Protein AF-A0A0V0TEX2-F1 (afdb_monomer_lite)

Radius of gyration: 15.88 Å; chains: 1; bounding box: 50×37×30 Å

Structure (mmCIF, N/CA/C/O backbone):
data_AF-A0A0V0TEX2-F1
#
_entry.id   AF-A0A0V0TEX2-F1
#
loop_
_atom_site.group_PDB
_atom_site.id
_atom_site.type_symbol
_atom_site.label_atom_id
_atom_site.label_alt_id
_atom_site.label_comp_id
_atom_site.label_asym_id
_atom_site.label_entity_id
_atom_site.label_seq_id
_atom_site.pdbx_PDB_ins_code
_atom_site.Cartn_x
_atom_site.Cartn_y
_atom_site.Cartn_z
_atom_site.occupancy
_atom_site.B_iso_or_equiv
_atom_site.auth_seq_id
_atom_site.auth_comp_id
_atom_site.auth_asym_id
_atom_site.auth_atom_id
_atom_site.pdbx_PDB_model_num
ATOM 1 N N . MET A 1 1 ? -39.212 14.297 16.383 1.00 48.97 1 MET A N 1
ATOM 2 C CA . MET A 1 1 ? -38.931 12.891 16.032 1.00 48.97 1 MET A CA 1
ATOM 3 C C . MET A 1 1 ? -37.431 12.723 16.086 1.00 48.97 1 MET A C 1
ATOM 5 O O . MET A 1 1 ? -36.722 13.366 15.327 1.00 48.97 1 MET A O 1
ATOM 9 N N . SER A 1 2 ? -36.983 12.000 17.104 1.00 65.69 2 SER A N 1
ATOM 10 C CA . SER A 1 2 ? -35.589 11.677 17.376 1.00 65.69 2 SER A CA 1
ATOM 11 C C . SER A 1 2 ? -35.058 10.720 16.317 1.00 65.69 2 SER A C 1
ATOM 13 O O . SER A 1 2 ? -35.711 9.712 16.081 1.00 65.69 2 SER A O 1
ATOM 15 N N . SER A 1 3 ? -33.871 10.992 15.781 1.00 56.59 3 SER A N 1
ATOM 16 C CA . SER A 1 3 ? -32.970 9.957 15.269 1.00 56.59 3 SER A CA 1
ATOM 17 C C . SER A 1 3 ? -31.544 10.446 15.477 1.00 56.59 3 SER A C 1
ATOM 19 O O . SER A 1 3 ? -31.053 11.320 14.770 1.00 56.59 3 SER A O 1
ATOM 21 N N . ALA A 1 4 ? -30.917 9.939 16.534 1.00 59.88 4 ALA A N 1
ATOM 22 C CA . ALA A 1 4 ? -29.481 10.009 16.696 1.00 59.88 4 ALA A CA 1
ATOM 23 C C . ALA A 1 4 ? -28.869 9.001 15.719 1.00 59.88 4 ALA A C 1
ATOM 25 O O . ALA A 1 4 ? -28.904 7.801 15.986 1.00 59.88 4 ALA A O 1
ATOM 26 N N . ASP A 1 5 ? -28.289 9.471 14.616 1.00 52.53 5 ASP A N 1
ATOM 27 C CA . ASP A 1 5 ? -27.395 8.659 13.785 1.00 52.53 5 ASP A CA 1
ATOM 28 C C . ASP A 1 5 ? -26.025 8.551 14.468 1.00 52.53 5 ASP A C 1
ATOM 30 O O . ASP A 1 5 ? -24.990 9.002 13.986 1.00 52.53 5 ASP A O 1
ATOM 34 N N . ALA A 1 6 ? -26.028 7.941 15.650 1.00 62.06 6 ALA A N 1
ATOM 35 C CA . ALA A 1 6 ? -24.848 7.326 16.224 1.00 62.06 6 ALA A CA 1
ATOM 36 C C . ALA A 1 6 ? -24.740 5.913 15.644 1.00 62.06 6 ALA A C 1
ATOM 38 O O . ALA A 1 6 ? -24.924 4.933 16.362 1.00 62.06 6 ALA A O 1
ATOM 39 N N . LEU A 1 7 ? -24.484 5.788 14.339 1.00 57.41 7 LEU A N 1
ATOM 40 C CA . LEU A 1 7 ? -24.220 4.482 13.749 1.00 57.41 7 LEU A CA 1
ATOM 41 C C . LEU A 1 7 ? -22.915 4.491 12.959 1.00 57.41 7 LEU A C 1
ATOM 43 O O . LEU A 1 7 ? -22.838 4.846 11.791 1.00 57.41 7 LEU A O 1
ATOM 47 N N . VAL A 1 8 ? -21.913 3.969 13.663 1.00 53.50 8 VAL A N 1
ATOM 48 C CA . VAL A 1 8 ? -20.769 3.245 13.131 1.00 53.50 8 VAL A CA 1
ATOM 49 C C . VAL A 1 8 ? -19.570 4.114 12.709 1.00 53.50 8 VAL A C 1
ATOM 51 O O . VAL A 1 8 ? -19.339 4.441 11.552 1.00 53.50 8 VAL A O 1
ATOM 54 N N . THR A 1 9 ? -18.651 4.309 13.662 1.00 51.47 9 THR A N 1
ATOM 55 C CA . THR A 1 9 ? -17.211 4.182 13.366 1.00 51.47 9 THR A CA 1
ATOM 56 C C . THR A 1 9 ? -16.963 2.727 12.959 1.00 51.47 9 THR A C 1
ATOM 58 O O . THR A 1 9 ? -16.357 1.930 13.674 1.00 51.47 9 THR A O 1
ATOM 61 N N . SER A 1 10 ? -17.520 2.321 11.819 1.00 54.22 10 SER A N 1
ATOM 62 C CA . SER A 1 10 ? -17.007 1.160 11.126 1.00 54.22 10 SER A CA 1
ATOM 63 C C . SER A 1 10 ? -15.673 1.621 10.597 1.00 54.22 10 SER A C 1
ATOM 65 O O . SER A 1 10 ? -15.611 2.478 9.720 1.00 54.22 10 SER A O 1
ATOM 67 N N . PHE A 1 11 ? -14.603 1.034 11.113 1.00 54.38 11 PHE A N 1
ATOM 68 C CA . PHE A 1 11 ? -13.399 0.835 10.329 1.00 54.38 11 PHE A CA 1
ATOM 69 C C . PHE A 1 11 ? -13.811 0.023 9.098 1.00 54.38 11 PHE A C 1
ATOM 71 O O . PHE A 1 11 ? -13.621 -1.193 9.067 1.00 54.38 11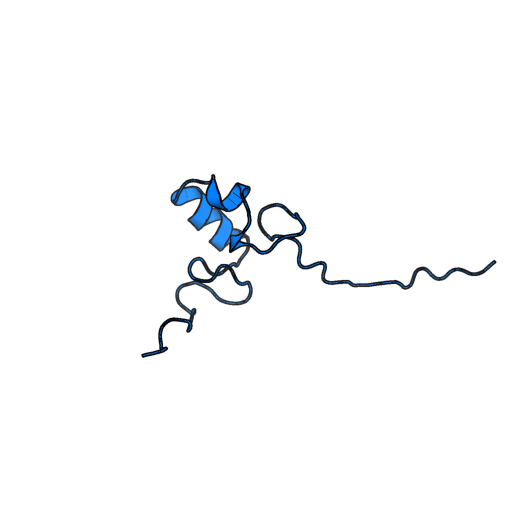 PHE A O 1
ATOM 78 N N . GLN A 1 12 ? -14.465 0.661 8.126 1.00 58.50 12 GLN A N 1
ATOM 79 C CA . GLN A 1 12 ? -14.670 0.086 6.816 1.00 58.50 12 GLN A CA 1
ATOM 80 C C . GLN A 1 12 ? -13.248 -0.197 6.361 1.00 58.50 12 GLN A C 1
ATOM 82 O O . GLN A 1 12 ? -12.455 0.727 6.169 1.00 58.50 12 GLN A O 1
ATOM 87 N N . ARG A 1 13 ? -12.865 -1.477 6.357 1.00 67.38 13 ARG A N 1
ATOM 88 C CA . ARG A 1 13 ? -11.543 -1.919 5.914 1.00 67.38 13 ARG A CA 1
ATOM 89 C C . ARG A 1 13 ? -11.535 -1.819 4.398 1.00 67.38 13 ARG A C 1
ATOM 91 O O . ARG A 1 13 ? -11.451 -2.817 3.699 1.00 67.38 13 ARG A O 1
ATOM 98 N N . VAL A 1 14 ? -11.698 -0.597 3.919 1.00 80.81 14 VAL A N 1
ATOM 99 C CA . VAL A 1 14 ? -11.581 -0.256 2.524 1.00 80.81 14 VAL A CA 1
ATOM 100 C C . VAL A 1 14 ? -10.129 -0.438 2.127 1.00 80.81 14 VAL A C 1
ATOM 102 O O . VAL A 1 14 ? -9.200 -0.260 2.927 1.00 80.81 14 VAL A O 1
ATOM 105 N N . CYS A 1 15 ? 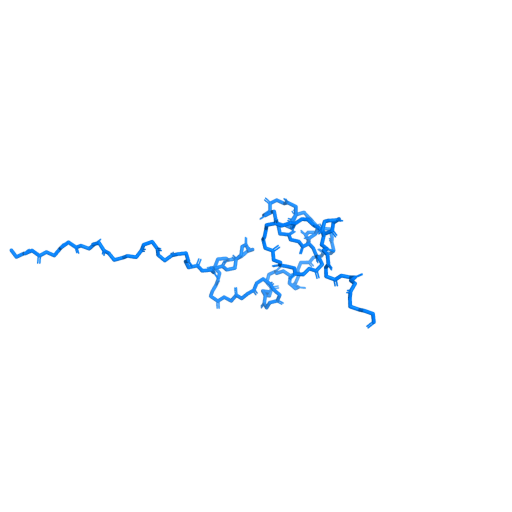-9.928 -0.822 0.879 1.00 87.81 15 CYS A N 1
ATOM 106 C CA . CYS A 1 15 ? -8.610 -1.036 0.332 1.00 87.81 15 CYS A CA 1
ATOM 107 C C . CYS A 1 15 ? -7.751 0.230 0.512 1.00 87.81 15 CYS A C 1
ATOM 109 O O . CYS A 1 15 ? -8.118 1.288 -0.001 1.00 87.81 15 CYS A O 1
ATOM 111 N N . PRO A 1 16 ? -6.565 0.158 1.145 1.00 84.19 16 PRO A N 1
ATOM 112 C CA . PRO A 1 16 ? -5.733 1.342 1.383 1.00 84.19 16 PRO A CA 1
ATOM 113 C C . PRO A 1 16 ? -5.196 1.983 0.090 1.00 84.19 16 PRO A C 1
ATOM 115 O O . PRO A 1 16 ? -4.664 3.093 0.122 1.00 84.19 16 PRO A O 1
ATOM 118 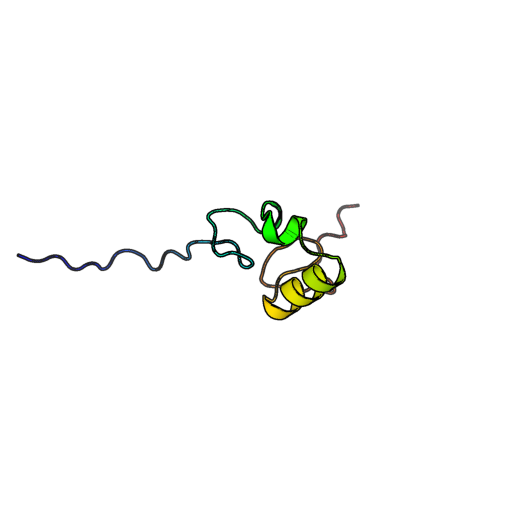N N . PHE A 1 17 ? -5.312 1.288 -1.045 1.00 86.19 17 PHE A N 1
ATOM 119 C CA . PHE A 1 17 ? -4.832 1.745 -2.349 1.00 86.19 17 PHE A CA 1
ATOM 120 C C . PHE A 1 17 ? -5.915 2.387 -3.219 1.00 86.19 17 PHE A C 1
ATOM 122 O O . PHE A 1 17 ? -5.587 3.208 -4.070 1.00 86.19 17 PHE A O 1
ATOM 129 N N . CYS A 1 18 ? -7.183 2.002 -3.057 1.00 89.00 18 CYS A N 1
ATOM 130 C CA . CYS A 1 18 ? -8.260 2.467 -3.937 1.00 89.00 18 CYS A CA 1
ATOM 131 C C . CYS A 1 18 ? -9.602 2.721 -3.247 1.00 89.00 18 CYS 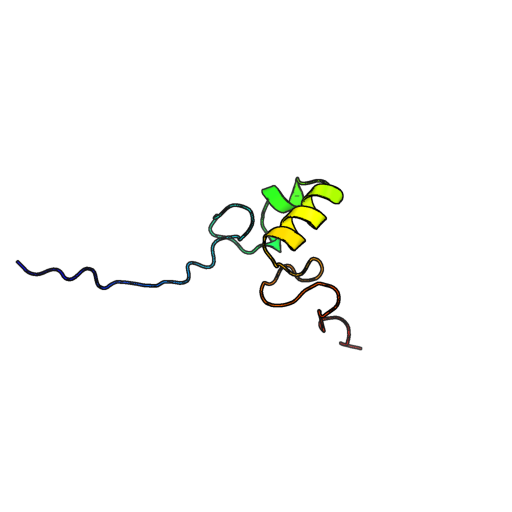A C 1
ATOM 133 O O . CYS A 1 18 ? -10.567 3.017 -3.943 1.00 89.00 18 CYS A O 1
ATOM 135 N N . GLU A 1 19 ? -9.662 2.564 -1.925 1.00 84.94 19 GLU A N 1
ATOM 136 C CA . GLU A 1 19 ? -10.857 2.763 -1.097 1.00 84.94 19 GLU A CA 1
ATOM 137 C C . GLU A 1 19 ? -12.046 1.856 -1.472 1.00 84.94 19 GLU A C 1
ATOM 139 O O . GLU A 1 19 ? -13.168 2.071 -1.029 1.00 84.94 19 GLU A O 1
ATOM 144 N N . GLY A 1 20 ? -11.802 0.803 -2.258 1.00 85.75 20 GLY A N 1
ATOM 145 C CA . GLY A 1 20 ? -12.807 -0.194 -2.616 1.00 85.75 20 GLY A CA 1
ATOM 146 C C . GLY A 1 20 ? -13.091 -1.200 -1.500 1.00 85.75 20 GLY A C 1
ATOM 147 O O . GLY A 1 20 ? -12.285 -1.385 -0.586 1.00 85.75 20 GLY A O 1
ATOM 148 N N . ASP A 1 21 ? -14.216 -1.901 -1.622 1.00 87.44 21 ASP A N 1
ATOM 149 C CA . ASP A 1 21 ? -14.636 -2.968 -0.705 1.00 87.44 21 ASP A CA 1
ATOM 150 C C . ASP A 1 21 ? -13.911 -4.290 -1.024 1.00 87.44 21 ASP A C 1
ATOM 152 O O . ASP A 1 21 ? -14.473 -5.232 -1.577 1.00 87.44 21 ASP A O 1
ATOM 156 N N . HIS A 1 22 ? -12.599 -4.321 -0.788 1.00 87.50 22 HIS A N 1
ATOM 157 C CA . HIS A 1 22 ? -11.766 -5.515 -0.933 1.00 87.50 22 HIS A CA 1
ATOM 158 C C . HIS A 1 22 ? -10.449 -5.388 -0.162 1.00 87.50 22 HIS A C 1
ATOM 160 O O . HIS A 1 22 ? -9.973 -4.295 0.153 1.00 87.50 22 HIS A O 1
ATOM 166 N N . ASP A 1 23 ? -9.800 -6.528 0.068 1.00 84.00 23 ASP A N 1
ATOM 167 C CA . ASP A 1 23 ? -8.471 -6.576 0.663 1.00 84.00 23 ASP A CA 1
ATOM 168 C C . ASP A 1 23 ? -7.383 -6.101 -0.315 1.00 84.00 23 ASP A C 1
ATOM 170 O O . ASP A 1 23 ? -7.415 -6.375 -1.513 1.00 84.00 23 ASP A O 1
ATOM 174 N N . ALA A 1 24 ? -6.346 -5.459 0.222 1.00 84.00 24 ALA A N 1
ATOM 175 C CA . ALA A 1 24 ? -5.144 -5.018 -0.490 1.00 84.00 24 ALA A CA 1
ATOM 176 C C . ALA A 1 24 ? -4.564 -6.011 -1.541 1.00 84.00 24 ALA A C 1
ATOM 178 O O . ALA A 1 24 ? -4.268 -5.563 -2.649 1.00 84.00 24 ALA A O 1
ATOM 179 N N . PRO A 1 25 ? -4.414 -7.331 -1.273 1.00 84.00 25 PRO A N 1
ATOM 180 C CA . PRO A 1 25 ? -4.002 -8.319 -2.283 1.00 84.00 25 PRO A CA 1
ATOM 181 C C . PRO A 1 25 ? -4.972 -8.510 -3.457 1.00 84.00 25 PRO A C 1
ATOM 183 O O . PRO A 1 25 ? -4.534 -8.942 -4.518 1.00 84.00 25 PRO A O 1
ATOM 186 N N . GLY A 1 26 ? -6.261 -8.209 -3.289 1.00 86.50 26 GLY A N 1
ATOM 187 C CA . GLY A 1 26 ? -7.276 -8.286 -4.346 1.00 86.50 26 GLY A CA 1
ATOM 188 C C . GLY A 1 26 ? -7.447 -6.987 -5.141 1.00 86.50 26 GLY A C 1
ATOM 189 O O . GLY A 1 26 ? -8.311 -6.908 -6.010 1.00 86.50 26 GLY A O 1
ATOM 190 N N . CYS A 1 27 ? -6.652 -5.956 -4.849 1.00 90.50 27 CYS A N 1
ATOM 191 C CA . CYS A 1 27 ? -6.804 -4.645 -5.461 1.00 90.50 27 CYS A CA 1
ATOM 192 C C . CYS A 1 27 ? -6.225 -4.599 -6.876 1.00 90.50 27 CYS A C 1
ATOM 194 O O . CYS A 1 27 ? -5.006 -4.596 -7.044 1.00 90.50 27 CYS A O 1
ATOM 196 N N . GLN A 1 28 ? -7.085 -4.461 -7.889 1.00 90.69 28 GLN A N 1
ATOM 197 C CA . GLN A 1 28 ? -6.654 -4.324 -9.287 1.00 90.69 28 GLN A CA 1
ATOM 198 C C . GLN A 1 28 ? -5.712 -3.134 -9.490 1.00 90.69 28 GLN A C 1
ATOM 200 O O . GLN A 1 28 ? -4.652 -3.307 -10.063 1.00 90.69 28 GLN A O 1
ATOM 205 N N . ARG A 1 29 ? -5.974 -1.969 -8.876 1.00 89.88 29 ARG A N 1
ATOM 206 C CA . ARG A 1 29 ? -5.034 -0.827 -8.915 1.00 89.88 29 ARG A CA 1
ATOM 207 C C . ARG A 1 29 ? -3.630 -1.170 -8.414 1.00 89.88 29 ARG A C 1
ATOM 209 O O . ARG A 1 29 ? -2.657 -0.603 -8.896 1.00 89.88 29 ARG A O 1
ATOM 216 N N . PHE A 1 30 ? -3.519 -2.064 -7.434 1.00 88.75 30 PHE A N 1
ATOM 217 C CA . PHE A 1 30 ? -2.225 -2.526 -6.939 1.00 88.75 30 PHE A CA 1
ATOM 218 C C . PHE A 1 30 ? -1.590 -3.560 -7.878 1.00 88.75 30 PHE A C 1
ATOM 220 O O . PHE A 1 30 ? -0.375 -3.549 -8.068 1.00 88.75 30 PHE A O 1
ATOM 227 N N . LEU A 1 31 ? -2.401 -4.439 -8.470 1.00 88.44 31 LEU A N 1
ATOM 228 C CA . LEU A 1 31 ? -1.960 -5.465 -9.415 1.00 88.44 31 LEU A CA 1
ATOM 229 C C . LEU A 1 31 ? -1.569 -4.884 -10.785 1.00 88.44 31 LEU A C 1
ATOM 231 O O . LEU A 1 31 ? -0.607 -5.358 -11.380 1.00 88.44 31 LEU A O 1
ATOM 235 N N . ASP A 1 32 ? -2.219 -3.822 -11.240 1.00 92.06 32 ASP A N 1
ATOM 2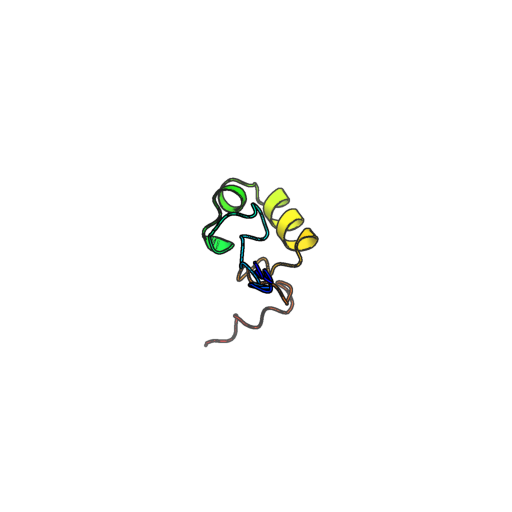36 C CA . ASP A 1 32 ? -1.896 -3.139 -12.497 1.00 92.06 32 ASP A CA 1
ATOM 237 C C . ASP A 1 32 ? -0.708 -2.177 -12.355 1.00 92.06 32 ASP A C 1
ATOM 239 O O . ASP A 1 32 ? -0.076 -1.808 -13.339 1.00 92.06 32 ASP A O 1
ATOM 243 N N . ALA A 1 33 ? -0.374 -1.764 -11.130 1.00 90.25 33 ALA A N 1
ATOM 244 C CA . ALA A 1 33 ? 0.750 -0.872 -10.882 1.00 90.25 33 ALA A CA 1
ATOM 245 C C . ALA A 1 33 ? 2.107 -1.566 -11.093 1.00 90.25 33 ALA A C 1
ATOM 247 O O . ALA A 1 33 ? 2.321 -2.702 -10.655 1.00 90.25 33 ALA A O 1
ATOM 248 N N . ASP A 1 34 ? 3.066 -0.830 -11.662 1.00 92.25 34 ASP A N 1
ATOM 249 C CA . ASP A 1 34 ? 4.456 -1.265 -11.815 1.00 92.25 34 ASP A CA 1
ATOM 250 C C . ASP A 1 34 ? 5.152 -1.535 -10.476 1.00 92.25 34 ASP A C 1
ATOM 252 O O . ASP A 1 34 ? 4.791 -0.994 -9.429 1.00 92.25 34 ASP A O 1
ATOM 256 N N . HIS A 1 35 ? 6.246 -2.302 -10.509 1.00 88.69 35 HIS A N 1
ATOM 257 C CA . HIS A 1 35 ? 7.051 -2.616 -9.322 1.00 88.69 35 HIS A CA 1
ATOM 258 C C . HIS A 1 35 ? 7.478 -1.366 -8.522 1.00 88.69 35 HIS A C 1
ATOM 260 O O . HIS A 1 35 ? 7.438 -1.361 -7.285 1.00 88.69 35 HIS A O 1
ATOM 266 N N . SER A 1 36 ? 7.847 -0.286 -9.224 1.00 90.81 36 SER A N 1
ATOM 267 C CA . SER A 1 36 ? 8.194 0.998 -8.601 1.00 90.81 36 SER A CA 1
ATOM 268 C C . SER A 1 36 ? 6.983 1.615 -7.890 1.00 90.81 36 SER A C 1
ATOM 270 O O . SER A 1 36 ? 7.047 1.917 -6.697 1.00 90.81 36 SER A O 1
ATOM 272 N N . ALA A 1 37 ? 5.842 1.692 -8.582 1.00 91.06 37 ALA A N 1
ATOM 273 C CA . ALA A 1 37 ? 4.599 2.229 -8.041 1.00 91.06 37 ALA A CA 1
ATOM 274 C C . ALA A 1 37 ? 4.089 1.410 -6.844 1.00 91.06 37 ALA A C 1
ATOM 276 O O . ALA A 1 37 ? 3.773 1.983 -5.804 1.00 91.06 37 ALA A O 1
ATOM 277 N N . ARG A 1 38 ? 4.104 0.073 -6.914 1.00 89.69 38 ARG A N 1
ATOM 278 C CA . ARG A 1 38 ? 3.746 -0.806 -5.783 1.00 89.69 38 ARG A CA 1
ATOM 279 C C . ARG A 1 38 ? 4.608 -0.556 -4.551 1.00 89.69 38 ARG A C 1
ATOM 281 O O . ARG A 1 38 ? 4.098 -0.567 -3.426 1.00 89.69 38 ARG A O 1
ATOM 288 N N . THR A 1 39 ? 5.906 -0.326 -4.751 1.00 89.25 39 THR A N 1
ATOM 289 C CA . THR A 1 39 ? 6.843 -0.021 -3.663 1.00 89.25 39 THR A CA 1
ATOM 290 C C . THR A 1 39 ? 6.530 1.332 -3.025 1.00 89.25 39 THR A C 1
ATOM 292 O O . THR A 1 39 ? 6.464 1.412 -1.795 1.00 89.25 39 THR A O 1
ATOM 295 N N . SER A 1 40 ? 6.298 2.372 -3.831 1.00 90.94 40 SER A N 1
ATOM 296 C CA . SER A 1 40 ? 5.917 3.705 -3.344 1.00 90.94 40 SER A CA 1
ATOM 297 C C . SER A 1 40 ? 4.572 3.680 -2.625 1.00 90.94 40 SER A C 1
ATOM 299 O O . SER A 1 40 ? 4.513 4.055 -1.459 1.00 90.94 40 SER A O 1
ATOM 301 N N . MET A 1 41 ? 3.536 3.094 -3.232 1.00 88.94 41 MET A N 1
ATOM 302 C CA . MET A 1 41 ? 2.212 2.952 -2.616 1.00 88.94 41 MET A CA 1
ATOM 303 C C . MET A 1 41 ? 2.271 2.206 -1.281 1.00 88.94 41 MET A C 1
ATOM 305 O O . MET A 1 41 ? 1.667 2.633 -0.300 1.00 88.94 41 MET A O 1
ATOM 309 N N . SER A 1 42 ? 3.026 1.103 -1.208 1.00 88.31 42 SER A N 1
ATOM 310 C CA . SER A 1 42 ? 3.182 0.348 0.043 1.00 88.31 42 SER A CA 1
ATOM 311 C C . SER A 1 42 ? 3.857 1.184 1.132 1.00 88.31 42 SER A C 1
ATOM 313 O O . SER A 1 42 ? 3.473 1.119 2.299 1.00 88.31 42 SER A O 1
ATOM 315 N N . ARG A 1 43 ? 4.857 1.992 0.760 1.00 87.38 43 ARG A N 1
ATOM 316 C CA . ARG A 1 43 ? 5.568 2.887 1.682 1.00 87.38 43 ARG A CA 1
ATOM 317 C C . ARG A 1 43 ? 4.697 4.047 2.153 1.00 87.38 43 ARG A C 1
ATOM 319 O O . ARG A 1 43 ? 4.662 4.301 3.353 1.00 87.38 43 ARG A O 1
ATOM 326 N N . GLU A 1 44 ? 4.004 4.706 1.232 1.00 88.19 44 GLU A N 1
ATOM 327 C CA . GLU A 1 44 ? 3.125 5.850 1.497 1.00 88.19 44 GLU A CA 1
ATOM 328 C C . GLU A 1 44 ? 1.941 5.457 2.375 1.00 88.19 44 GLU A C 1
ATOM 330 O O . GLU A 1 44 ? 1.631 6.135 3.351 1.00 88.19 44 GLU A O 1
ATOM 335 N N . LYS A 1 45 ? 1.310 4.320 2.074 1.00 85.75 45 LYS A N 1
ATOM 336 C CA . LYS A 1 45 ? 0.151 3.817 2.819 1.00 85.75 45 LYS A CA 1
ATOM 337 C C . LYS A 1 45 ? 0.534 3.011 4.069 1.00 85.75 45 LYS A C 1
ATOM 339 O O . LYS A 1 45 ? -0.346 2.530 4.776 1.00 85.75 45 LYS A O 1
ATOM 344 N N . GLY A 1 46 ? 1.829 2.829 4.351 1.00 86.94 46 GLY A N 1
ATOM 345 C CA . GLY A 1 46 ? 2.304 2.085 5.527 1.00 86.94 46 GLY A CA 1
ATOM 346 C C . GLY A 1 46 ? 1.927 0.597 5.520 1.00 86.94 46 GLY A C 1
ATOM 347 O O . GLY A 1 46 ? 1.786 -0.021 6.578 1.00 86.94 46 GLY A O 1
ATOM 348 N N . VAL A 1 47 ? 1.751 0.025 4.330 1.00 87.81 47 VAL A N 1
ATOM 349 C CA . VAL A 1 47 ? 1.366 -1.372 4.115 1.00 87.81 47 VAL A CA 1
ATOM 350 C C . VAL A 1 47 ? 2.607 -2.234 3.925 1.00 87.81 47 VAL A C 1
ATOM 352 O O . VAL A 1 47 ? 3.601 -1.849 3.302 1.00 87.81 47 VAL A O 1
ATOM 355 N N . CYS A 1 48 ? 2.559 -3.452 4.444 1.00 89.06 48 CYS A N 1
ATOM 356 C CA . CYS A 1 48 ? 3.632 -4.406 4.251 1.00 89.06 48 CYS A CA 1
ATOM 357 C C . CYS A 1 48 ? 3.687 -4.875 2.794 1.00 89.06 48 CYS A C 1
ATOM 359 O O . CYS A 1 48 ? 2.794 -5.581 2.350 1.00 89.06 48 CYS A O 1
ATOM 361 N N . TYR A 1 49 ? 4.780 -4.611 2.077 1.00 85.81 49 TYR A N 1
ATOM 362 C CA . TYR A 1 49 ? 4.948 -5.091 0.695 1.00 85.81 49 TYR A CA 1
ATOM 363 C C . TYR A 1 49 ? 4.835 -6.625 0.546 1.00 85.81 49 TYR A C 1
ATOM 365 O O . TYR A 1 49 ? 4.424 -7.120 -0.495 1.00 85.81 49 TYR A O 1
ATOM 373 N N . LYS A 1 50 ? 5.178 -7.399 1.590 1.00 82.94 50 LYS A N 1
ATOM 374 C CA . LYS A 1 50 ? 5.161 -8.875 1.550 1.00 82.94 50 LYS A CA 1
ATOM 375 C C . LYS A 1 50 ? 3.786 -9.495 1.785 1.00 82.94 50 LYS A C 1
ATOM 377 O O . LYS A 1 50 ? 3.474 -10.519 1.194 1.00 82.94 50 LYS A O 1
ATOM 382 N N . CYS A 1 51 ? 3.004 -8.954 2.716 1.00 86.50 51 CYS A N 1
ATOM 383 C CA . CYS A 1 51 ? 1.725 -9.551 3.115 1.00 86.50 51 CYS A CA 1
ATOM 384 C C . CYS A 1 51 ? 0.526 -8.635 2.876 1.00 86.50 51 CYS A C 1
ATOM 386 O O . CYS A 1 51 ? -0.598 -9.043 3.158 1.00 86.50 51 CYS A O 1
ATOM 388 N N . LEU A 1 52 ? 0.785 -7.416 2.399 1.00 84.38 52 LEU A N 1
ATOM 389 C CA . LEU A 1 52 ? -0.181 -6.370 2.084 1.00 84.38 52 LEU A CA 1
ATOM 390 C C . LEU A 1 52 ? -1.106 -6.019 3.259 1.00 84.38 52 LEU A C 1
ATOM 392 O O . LEU A 1 52 ? -2.202 -5.509 3.069 1.00 84.38 52 LEU A O 1
ATOM 396 N N . LYS A 1 53 ? -0.645 -6.256 4.497 1.00 82.25 53 LYS A N 1
ATOM 397 C CA . LYS A 1 53 ? -1.324 -5.843 5.732 1.00 82.25 53 LYS A CA 1
ATOM 398 C C . LYS A 1 53 ? -0.717 -4.563 6.292 1.00 82.25 53 LYS A C 1
ATOM 400 O O . LYS A 1 53 ? 0.494 -4.357 6.215 1.00 82.25 53 LYS A O 1
ATOM 405 N N . ILE A 1 54 ? -1.567 -3.735 6.885 1.00 81.56 54 ILE A N 1
ATOM 406 C CA . ILE A 1 54 ? -1.175 -2.513 7.594 1.00 81.56 54 ILE A CA 1
ATOM 407 C C . ILE A 1 54 ? -0.600 -2.895 8.971 1.00 81.56 54 ILE A C 1
ATOM 409 O O . ILE A 1 54 ? -0.929 -3.948 9.523 1.00 81.56 54 ILE A O 1
ATOM 413 N N . GLY A 1 55 ? 0.276 -2.051 9.518 1.00 83.12 55 GLY A N 1
ATOM 414 C CA . GLY A 1 55 ? 0.785 -2.173 10.892 1.00 83.12 55 GLY A CA 1
ATOM 415 C C . GLY A 1 55 ? 2.201 -2.734 11.013 1.00 83.12 55 GLY A C 1
ATOM 416 O O . GLY A 1 55 ? 2.732 -2.806 12.114 1.00 83.12 55 GLY A O 1
ATOM 417 N N . HIS A 1 56 ? 2.833 -3.116 9.904 1.00 88.81 56 HIS A N 1
ATOM 418 C CA . HIS A 1 56 ? 4.260 -3.431 9.866 1.00 88.81 56 HIS A CA 1
ATOM 419 C C . HIS A 1 56 ? 4.814 -3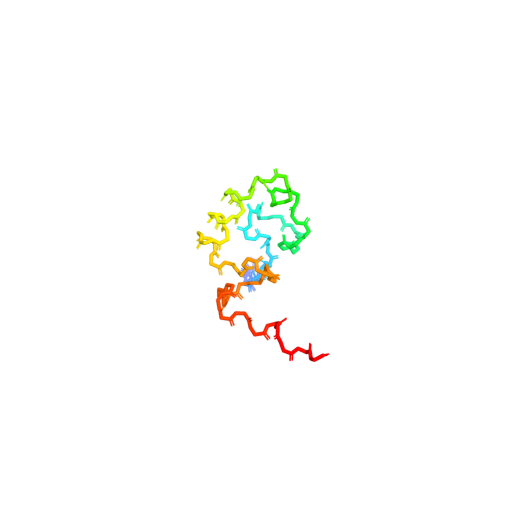.248 8.454 1.00 88.81 56 HIS A C 1
ATOM 421 O O . HIS A 1 56 ? 4.083 -3.300 7.463 1.00 88.81 56 HIS A O 1
ATOM 427 N N . ARG A 1 57 ? 6.131 -3.075 8.344 1.00 85.38 57 ARG A N 1
ATOM 428 C CA . ARG A 1 57 ? 6.823 -2.997 7.049 1.00 85.38 57 ARG A CA 1
ATOM 429 C C . ARG A 1 57 ? 7.323 -4.370 6.613 1.00 85.38 57 ARG A C 1
ATOM 431 O O . ARG A 1 57 ? 7.470 -5.282 7.419 1.00 85.38 57 ARG A O 1
ATOM 438 N N . ALA A 1 58 ? 7.684 -4.509 5.337 1.00 83.12 58 ALA A N 1
ATOM 439 C CA . ALA A 1 58 ? 8.234 -5.757 4.794 1.00 83.12 58 ALA A CA 1
ATOM 440 C C . ALA A 1 58 ? 9.482 -6.265 5.544 1.00 83.12 58 ALA A C 1
ATOM 442 O O . ALA A 1 58 ? 9.675 -7.474 5.650 1.00 83.12 58 ALA A O 1
ATOM 443 N N . ARG A 1 59 ? 10.296 -5.348 6.091 1.00 81.19 59 ARG A N 1
ATOM 444 C CA . ARG A 1 59 ? 11.467 -5.667 6.929 1.00 81.19 59 ARG A CA 1
ATOM 445 C C . ARG A 1 59 ? 11.092 -6.274 8.284 1.00 81.19 59 ARG A C 1
ATOM 447 O O . ARG A 1 59 ? 11.831 -7.095 8.804 1.00 81.19 59 ARG A O 1
ATOM 454 N N . GLU A 1 60 ? 9.942 -5.895 8.826 1.00 81.38 60 GLU A N 1
ATOM 455 C CA . GLU A 1 60 ? 9.419 -6.346 10.124 1.00 81.38 60 GLU A CA 1
ATOM 456 C C . GLU A 1 60 ? 8.387 -7.473 9.964 1.00 81.38 60 GLU A C 1
ATOM 458 O O . GLU A 1 60 ? 7.836 -7.990 10.937 1.00 81.38 60 GLU A O 1
ATOM 463 N N . CYS A 1 61 ? 8.112 -7.872 8.720 1.00 86.81 61 CYS A N 1
ATOM 464 C CA . CYS A 1 61 ? 7.147 -8.904 8.406 1.00 86.81 61 CYS A CA 1
ATOM 465 C C . CYS A 1 61 ? 7.658 -10.263 8.884 1.00 86.81 61 CYS A C 1
ATOM 467 O O . CYS A 1 61 ? 8.451 -10.923 8.213 1.00 86.81 61 CYS A O 1
ATOM 469 N N . ARG A 1 62 ? 7.142 -10.711 10.033 1.00 75.25 62 ARG A N 1
ATOM 470 C CA . ARG A 1 62 ? 7.439 -12.030 10.612 1.00 75.25 62 ARG A CA 1
ATOM 471 C C . ARG A 1 62 ? 6.815 -13.203 9.851 1.00 75.25 62 ARG A C 1
ATOM 473 O O . ARG A 1 62 ? 6.990 -14.342 10.267 1.00 75.25 62 ARG A O 1
ATOM 480 N N . LYS A 1 63 ? 6.125 -12.964 8.729 1.00 65.25 63 LYS A N 1
ATOM 481 C CA . LYS A 1 63 ? 5.449 -13.994 7.915 1.00 65.25 63 LYS A CA 1
ATOM 482 C C . LYS A 1 63 ? 6.423 -14.927 7.163 1.00 65.25 63 LYS A C 1
ATOM 484 O O . LYS A 1 63 ? 6.062 -15.505 6.150 1.00 65.25 63 LYS A O 1
ATOM 489 N N . TRP A 1 64 ? 7.661 -15.038 7.640 1.00 55.03 64 TRP A N 1
ATOM 490 C CA . TRP A 1 64 ? 8.764 -15.789 7.040 1.00 55.03 64 TRP A CA 1
ATOM 491 C C . TRP A 1 64 ? 9.519 -16.635 8.081 1.00 55.03 64 TRP A C 1
ATOM 493 O O . TRP A 1 64 ? 10.739 -16.745 8.051 1.00 55.03 64 TRP A O 1
ATOM 503 N N . ARG A 1 65 ? 8.780 -17.203 9.042 1.00 54.44 65 ARG A N 1
ATOM 504 C CA . ARG A 1 65 ? 9.212 -18.357 9.848 1.00 54.44 65 ARG A CA 1
ATOM 505 C C . ARG A 1 65 ? 8.028 -19.287 10.122 1.00 54.44 65 ARG A C 1
ATOM 507 O O . ARG A 1 65 ? 7.667 -19.521 11.269 1.00 54.44 65 ARG A O 1
ATOM 514 N N . GLN A 1 66 ? 7.380 -19.770 9.073 1.00 57.06 66 GLN A N 1
ATOM 515 C CA . GLN A 1 66 ? 6.827 -21.118 9.149 1.00 57.06 66 GLN A CA 1
ATOM 516 C C . GLN A 1 66 ? 7.788 -21.962 8.325 1.00 57.06 66 GLN A C 1
ATOM 518 O O . GLN A 1 66 ? 8.010 -21.657 7.154 1.00 57.06 66 GLN A O 1
ATOM 523 N N . CYS A 1 67 ? 8.489 -22.834 9.051 1.00 47.41 67 CYS A N 1
ATOM 524 C CA . CYS A 1 67 ? 9.454 -23.806 8.562 1.00 47.41 67 CYS A CA 1
ATOM 525 C C . CYS A 1 67 ? 8.895 -24.647 7.417 1.00 47.41 67 CYS A C 1
ATOM 527 O O . CYS A 1 67 ? 7.664 -24.874 7.411 1.00 47.41 67 CYS A O 1
#

InterPro domains:
  IPR001878 Zinc finger, CCHC-type [PF00098] (47-63)
  IPR001878 Zinc finger, CCHC-type [PS50158] (48-63)
  IPR001878 Zinc finger, CCHC-type [SM00343] (47-63)
  IPR036875 Zinc finger, CCHC-type superfamily [SSF57756] (19-64)

Secondary structure (DSSP, 8-state):
---------------TTT--SS-GGG-HHHHHS-HHHHHHHHHHTTB-TTT--BTS-TTT--TT---

Sequence (67 aa):
MSSADALVTSFQRVCPFCEGDHDAPGCQRFLDADHSARTSMSREKGVCYKCLKIGHRARECRKWRQC

Organism: NCBI:txid144512

pLDDT: mean 78.63, std 13.86, range [47.41, 92.25]

Foldseek 3Di:
DDDDPPDDPPPQVQALQPRHNDAVVPDPSLVVDDPVRVVVSCVVSCAASVPRHHDHYVVPPPVPPPD